Protein AF-A0A3B1DGB4-F1 (afdb_monomer_lite)

Radius of gyration: 14.9 Å; chains: 1; bounding box: 37×22×39 Å

Secondary structure (DSSP, 8-state):
--TTSS---TTTHHHH-TTT--STTTTSS---GGGT--TTT-TTT--S---SS---TT-THHHHTTT---TTTTSS---GGGT--TTT-HHHHS---

Organism: NCBI:txid652676

Sequence (97 aa):
MTCGDNICQADEGYSLCEMDCPSSNCGDGFCSAMYGEDGVTCQPDCSVTCGDNICQADEGYSLCEMDCPSSNCGDGFCSANEGENGVTCGVDCS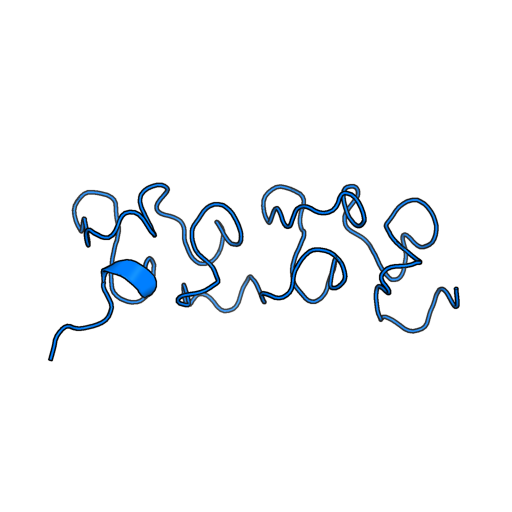ILP

pLDDT: mean 77.77, std 6.69, range [44.59, 87.5]

Foldseek 3Di:
DDAPPLDDDLVAACVRHCPNQVQNCANVLAAACVSVGECRNRVNNHPHHEDPLACDLVCACRRHCRNQVQNCQVVLAQDVVSVGACRNRVNNRVPDD

Structure (mmCIF, N/CA/C/O backbone):
data_AF-A0A3B1DGB4-F1
#
_entry.id   AF-A0A3B1DGB4-F1
#
loop_
_atom_site.group_PDB
_atom_site.id
_atom_site.type_symbol
_atom_site.label_atom_id
_atom_site.label_alt_id
_atom_site.label_comp_id
_atom_site.label_asym_id
_atom_site.label_entity_id
_atom_site.lab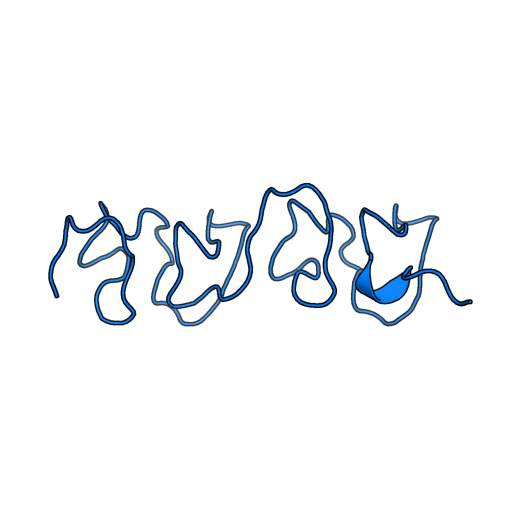el_seq_id
_atom_site.pdbx_PDB_ins_code
_atom_site.Cartn_x
_atom_site.Cartn_y
_atom_site.Cartn_z
_atom_site.occupancy
_atom_site.B_iso_or_equiv
_atom_site.auth_seq_id
_atom_site.auth_comp_id
_atom_site.auth_asym_id
_atom_site.auth_atom_id
_atom_site.pdbx_PDB_model_num
ATOM 1 N N . MET A 1 1 ? -16.465 -6.861 19.420 1.00 58.91 1 MET A N 1
ATOM 2 C CA . MET A 1 1 ? -16.600 -5.405 19.517 1.00 58.91 1 MET A CA 1
ATOM 3 C C . MET A 1 1 ? -16.112 -4.900 20.862 1.00 58.91 1 MET A C 1
ATOM 5 O O . MET A 1 1 ? -16.898 -4.631 21.774 1.00 58.91 1 MET A O 1
ATOM 9 N N . THR A 1 2 ? -14.792 -4.848 20.991 1.00 65.44 2 THR A N 1
ATOM 10 C CA . THR A 1 2 ? -14.093 -4.481 22.222 1.00 65.44 2 THR A CA 1
ATOM 11 C C . THR A 1 2 ? -13.109 -3.380 21.869 1.00 65.44 2 THR A C 1
ATOM 13 O O . THR A 1 2 ? -11.911 -3.593 21.863 1.00 65.44 2 THR A O 1
ATOM 16 N N . CYS A 1 3 ? -13.641 -2.188 21.617 1.00 78.62 3 CYS A N 1
ATOM 17 C CA . CYS A 1 3 ? -12.813 -1.023 21.352 1.00 78.62 3 CYS A CA 1
ATOM 18 C C . CYS A 1 3 ? -11.891 -0.715 22.552 1.00 78.62 3 CYS A C 1
ATOM 20 O O . CYS A 1 3 ? -12.350 -0.701 23.703 1.00 78.62 3 CYS A O 1
ATOM 22 N N . GLY A 1 4 ? -10.620 -0.432 22.283 1.00 80.69 4 GLY A N 1
ATOM 23 C CA . GLY A 1 4 ? -9.550 -0.136 23.228 1.00 80.69 4 GLY A CA 1
ATOM 24 C C . GLY A 1 4 ? -8.546 -1.272 23.460 1.00 80.69 4 GLY A C 1
ATOM 25 O O . GLY A 1 4 ? -7.820 -1.214 24.460 1.00 80.69 4 GLY A O 1
ATOM 26 N N . ASP A 1 5 ? -8.494 -2.302 22.609 1.00 84.56 5 ASP A N 1
ATOM 27 C CA . ASP A 1 5 ? -7.482 -3.368 22.697 1.00 84.56 5 ASP A CA 1
ATOM 28 C C . ASP A 1 5 ? -6.265 -3.146 21.775 1.00 84.56 5 ASP A C 1
ATOM 30 O O . ASP A 1 5 ? -5.289 -3.896 21.863 1.00 84.56 5 ASP A O 1
ATOM 34 N N . ASN A 1 6 ? -6.245 -2.029 21.034 1.00 78.12 6 ASN A N 1
ATOM 35 C CA . ASN A 1 6 ? -5.229 -1.643 20.045 1.00 78.12 6 ASN A CA 1
ATOM 36 C C . ASN A 1 6 ? -5.152 -2.588 18.837 1.00 78.12 6 ASN A C 1
ATOM 38 O O . ASN A 1 6 ? -4.130 -2.611 18.149 1.00 78.12 6 ASN A O 1
ATOM 42 N N . ILE A 1 7 ? -6.190 -3.383 18.584 1.00 78.75 7 ILE A N 1
ATOM 43 C CA . ILE A 1 7 ? -6.278 -4.240 17.410 1.00 78.75 7 ILE A CA 1
ATOM 44 C C . ILE A 1 7 ? -7.544 -3.865 16.659 1.00 78.75 7 ILE A C 1
ATOM 46 O O . ILE A 1 7 ? -8.635 -4.166 17.111 1.00 78.75 7 ILE A O 1
ATOM 50 N N . CYS A 1 8 ? -7.404 -3.293 15.466 1.00 78.94 8 CYS A N 1
ATOM 51 C CA . CYS A 1 8 ? -8.556 -3.073 14.603 1.00 78.94 8 CYS A CA 1
ATOM 52 C C . CYS A 1 8 ? -9.121 -4.420 14.115 1.00 78.94 8 CYS A C 1
ATOM 54 O O . CYS A 1 8 ? -8.540 -5.064 13.236 1.00 78.94 8 CYS A O 1
ATOM 56 N N . GLN A 1 9 ? -10.231 -4.887 14.694 1.00 79.88 9 GLN A N 1
ATOM 57 C CA . GLN A 1 9 ? -10.920 -6.098 14.237 1.00 79.88 9 GLN A CA 1
ATOM 58 C C . GLN A 1 9 ? -11.869 -5.807 13.070 1.00 79.88 9 GLN A C 1
ATOM 60 O O . GLN A 1 9 ? -12.320 -4.682 12.861 1.00 79.88 9 GLN A O 1
ATOM 65 N N . ALA A 1 10 ? -12.217 -6.844 12.303 1.00 73.50 10 ALA A N 1
ATOM 66 C CA . ALA A 1 10 ? -13.080 -6.695 11.129 1.00 73.50 10 ALA A CA 1
ATOM 67 C C . ALA A 1 10 ? -14.510 -6.246 11.455 1.00 73.50 10 ALA A C 1
ATOM 69 O O . ALA A 1 10 ? -15.188 -5.689 10.595 1.00 73.50 10 ALA A O 1
ATOM 70 N N . ASP A 1 11 ? -14.982 -6.474 12.683 1.00 77.19 11 ASP A N 1
ATOM 71 C CA . ASP A 1 11 ? -16.250 -5.927 13.159 1.00 77.19 11 ASP A CA 1
ATOM 72 C C . ASP A 1 11 ? -16.135 -4.494 13.690 1.00 77.19 11 ASP A C 1
ATOM 74 O O . ASP A 1 11 ? -17.170 -3.895 13.962 1.00 77.19 11 ASP A O 1
ATOM 78 N N . GLU A 1 12 ? -14.932 -3.935 13.832 1.00 82.06 12 GLU A N 1
ATOM 79 C CA . GLU A 1 12 ? -14.715 -2.631 14.456 1.00 82.06 12 GLU A CA 1
ATOM 80 C C . GLU A 1 12 ? -14.712 -1.505 13.432 1.00 82.06 12 GLU A C 1
ATOM 82 O O . GLU A 1 12 ? -15.661 -0.742 13.436 1.00 82.06 12 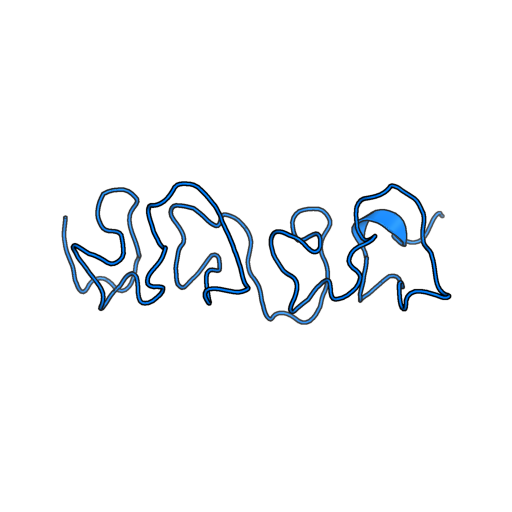GLU A O 1
ATOM 87 N N . GLY A 1 13 ? -13.747 -1.396 12.520 1.00 75.88 13 GLY A N 1
ATOM 88 C CA . GLY A 1 13 ? -13.688 -0.286 11.553 1.00 75.88 13 GLY A CA 1
ATOM 89 C C . GLY A 1 13 ? -13.705 1.129 12.177 1.00 75.88 13 GLY A C 1
ATOM 90 O O . GLY A 1 13 ? -13.921 1.336 13.376 1.00 75.88 13 GLY A O 1
ATOM 91 N N . TYR A 1 14 ? -13.502 2.162 11.356 1.00 82.19 14 TYR A N 1
ATOM 92 C CA . TYR A 1 14 ? -13.365 3.542 11.859 1.00 82.19 14 TYR A CA 1
ATOM 93 C C . TYR A 1 14 ? -14.604 4.061 12.594 1.00 82.19 14 TYR A C 1
ATOM 95 O O . TYR A 1 14 ? -14.530 4.662 13.664 1.00 82.19 14 TYR A O 1
ATOM 103 N N . SER A 1 15 ? -15.781 3.820 12.008 1.00 80.62 15 SER A N 1
ATOM 104 C CA . SER A 1 15 ? -17.052 4.412 12.462 1.00 80.62 15 SER A CA 1
ATOM 105 C C . SER A 1 15 ? -17.496 3.929 13.846 1.00 80.62 15 SER A C 1
ATOM 107 O O . SER A 1 15 ? -18.381 4.518 14.466 1.00 80.62 15 SER A O 1
ATOM 109 N N . LEU A 1 16 ? -16.927 2.819 14.296 1.00 83.25 16 LEU A N 1
ATOM 110 C CA . LEU A 1 16 ? -17.342 2.057 15.466 1.00 83.25 16 LEU A CA 1
ATOM 111 C C . LEU A 1 16 ? -16.219 2.052 16.513 1.00 83.25 16 LEU A C 1
ATOM 113 O O . LEU A 1 16 ? -16.522 2.102 17.706 1.00 83.25 16 LEU A O 1
ATOM 117 N N . CYS A 1 17 ? -14.950 2.077 16.085 1.00 84.19 17 CYS A N 1
ATOM 118 C CA . CYS A 1 17 ? -13.798 2.202 16.969 1.00 84.19 17 CYS A CA 1
ATOM 119 C C . CYS A 1 17 ? -12.623 2.971 16.333 1.00 84.19 17 CYS A C 1
ATOM 121 O O . CYS A 1 17 ? -11.586 2.400 16.015 1.00 84.19 17 CYS A O 1
ATOM 123 N N . GLU A 1 18 ? -12.736 4.298 16.234 1.00 85.69 18 G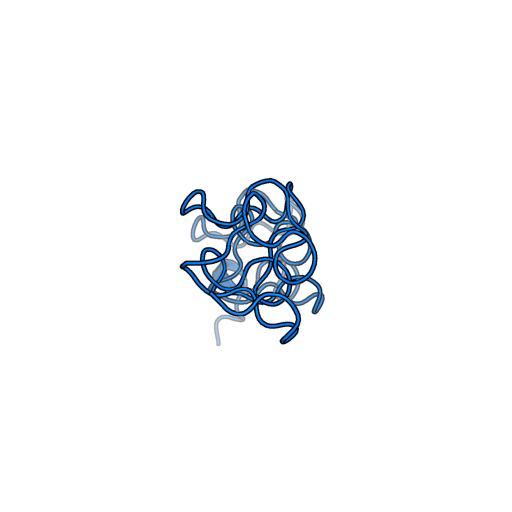LU A N 1
ATOM 124 C CA . GLU A 1 18 ? -11.652 5.185 15.763 1.00 85.69 18 GLU A CA 1
ATOM 125 C C . GLU A 1 18 ? -10.336 5.030 16.556 1.00 85.69 18 GLU A C 1
ATOM 127 O O . GLU A 1 18 ? -9.259 5.293 16.031 1.00 85.69 18 GLU A O 1
ATOM 132 N N . MET A 1 19 ? -10.404 4.612 17.826 1.00 83.56 19 MET A N 1
ATOM 133 C CA . MET A 1 19 ? -9.209 4.437 18.659 1.00 83.56 19 MET A CA 1
ATOM 134 C C . MET A 1 19 ? -8.323 3.283 18.177 1.00 83.56 19 MET A C 1
ATOM 136 O O . MET A 1 19 ? -7.105 3.446 18.154 1.00 83.56 19 MET A O 1
ATOM 140 N N . ASP A 1 20 ? -8.927 2.150 17.808 1.00 80.50 20 ASP A N 1
ATOM 141 C CA . ASP A 1 20 ? -8.187 0.977 17.330 1.00 80.50 20 ASP A CA 1
ATOM 142 C C . ASP A 1 20 ? -8.055 0.975 15.801 1.00 80.50 20 ASP A C 1
ATOM 144 O O . ASP A 1 20 ? -7.069 0.467 15.279 1.00 80.50 20 ASP A O 1
ATOM 148 N N . CYS A 1 21 ? -9.004 1.594 15.091 1.00 85.31 21 CYS A N 1
ATOM 149 C CA . CYS A 1 21 ? -9.044 1.734 13.637 1.00 85.31 21 CYS A CA 1
ATOM 150 C C . CYS A 1 21 ? -8.966 3.221 13.238 1.00 85.31 21 CYS A C 1
ATOM 152 O O . CYS A 1 21 ? -9.991 3.802 12.881 1.00 85.31 21 CYS A O 1
ATOM 154 N N . PRO A 1 22 ? -7.800 3.886 13.323 1.00 82.12 22 PRO A N 1
ATOM 155 C CA . PRO A 1 22 ? -7.688 5.335 13.127 1.00 82.12 22 PRO A CA 1
ATOM 156 C C . PRO A 1 22 ? -7.834 5.805 11.672 1.00 82.12 22 PRO A C 1
ATOM 158 O O . PRO A 1 22 ? -8.012 7.003 11.445 1.00 82.12 22 PRO A O 1
ATOM 161 N N . SER A 1 23 ? -7.764 4.909 10.683 1.00 83.62 23 SER A N 1
ATOM 162 C CA . SER A 1 23 ? -8.009 5.279 9.284 1.00 83.62 23 SER A CA 1
ATOM 163 C C . SER A 1 23 ? -9.502 5.414 9.013 1.00 83.62 23 SER A C 1
ATOM 165 O O . SER A 1 23 ? -10.241 4.462 9.231 1.00 83.62 23 SER A O 1
ATOM 167 N N . SER A 1 24 ? -9.936 6.553 8.461 1.00 81.19 24 SER A N 1
ATOM 168 C CA . SER A 1 24 ? -11.347 6.874 8.187 1.00 81.19 24 SER A CA 1
ATOM 169 C C . SER A 1 24 ? -12.070 5.904 7.257 1.00 81.19 24 SER A C 1
ATOM 171 O O . SER A 1 24 ? -13.300 5.826 7.285 1.00 81.19 24 SER A O 1
ATOM 173 N N . ASN A 1 25 ? -11.309 5.212 6.419 1.00 80.44 25 ASN A N 1
ATOM 174 C CA . ASN A 1 25 ? -11.810 4.297 5.404 1.00 80.44 25 ASN A CA 1
ATOM 175 C C . ASN A 1 25 ? -11.783 2.840 5.869 1.00 80.44 25 ASN A C 1
ATOM 177 O O . ASN A 1 25 ? -12.370 1.980 5.220 1.00 80.44 25 ASN A O 1
ATOM 181 N N . CYS A 1 26 ? -11.234 2.593 7.059 1.00 82.38 26 CYS A N 1
ATOM 182 C CA . CYS A 1 26 ? -11.060 1.247 7.539 1.00 82.38 26 CYS A CA 1
ATOM 183 C C . CYS A 1 26 ? -12.390 0.535 7.803 1.00 82.38 26 CYS A C 1
ATOM 185 O O . CYS A 1 26 ? -13.237 1.012 8.574 1.00 82.38 26 CYS A O 1
ATOM 187 N N . GLY A 1 27 ? -12.528 -0.644 7.208 1.00 77.81 27 GLY A N 1
ATOM 188 C CA . GLY A 1 27 ? -13.732 -1.461 7.128 1.00 77.81 27 GLY A CA 1
ATOM 189 C C . GLY A 1 27 ? -14.509 -1.297 5.813 1.00 77.81 27 GLY A C 1
ATOM 190 O O . GLY A 1 27 ? -15.656 -1.752 5.747 1.00 77.81 27 GLY A O 1
ATOM 191 N N . ASP A 1 28 ? -13.952 -0.635 4.791 1.00 81.00 28 ASP A N 1
ATOM 192 C CA . ASP A 1 28 ? -14.570 -0.499 3.464 1.00 81.00 28 ASP A CA 1
ATOM 193 C C . ASP A 1 28 ? -14.249 -1.673 2.515 1.00 81.00 28 ASP A C 1
ATOM 195 O O . ASP A 1 28 ? -14.883 -1.816 1.460 1.00 81.00 28 ASP A O 1
ATOM 199 N N . GLY A 1 29 ? -13.351 -2.568 2.941 1.00 77.62 29 GLY A N 1
ATOM 200 C CA . GLY A 1 29 ? -12.931 -3.759 2.207 1.00 77.62 29 GLY A CA 1
ATOM 201 C C . GLY A 1 29 ? -11.816 -3.505 1.191 1.00 77.62 29 GLY A C 1
ATOM 202 O O . GLY A 1 29 ? -11.481 -4.419 0.429 1.00 77.62 29 GLY A O 1
ATOM 203 N N . PHE A 1 30 ? -11.254 -2.297 1.157 1.00 78.12 30 PHE A N 1
ATOM 204 C CA . PHE A 1 30 ? -10.079 -1.935 0.378 1.00 78.12 30 PHE A CA 1
ATOM 205 C C . PHE A 1 30 ? -8.954 -1.520 1.318 1.00 78.12 30 PHE A C 1
ATOM 207 O O . PHE A 1 30 ? -9.185 -0.857 2.312 1.00 78.12 30 PHE A O 1
ATOM 214 N N . CYS A 1 31 ? -7.727 -1.912 0.985 1.00 77.94 31 CYS A N 1
ATOM 215 C CA . CYS A 1 31 ? -6.539 -1.407 1.658 1.00 77.94 31 CYS A CA 1
ATOM 216 C C . CYS A 1 31 ? -5.932 -0.298 0.809 1.00 77.94 31 CYS A C 1
ATOM 218 O O . CYS A 1 31 ? -5.476 -0.553 -0.308 1.00 77.94 31 CYS A O 1
ATOM 220 N N . SER A 1 32 ? -5.948 0.924 1.322 1.00 77.12 32 SER A N 1
ATOM 221 C CA . SER A 1 32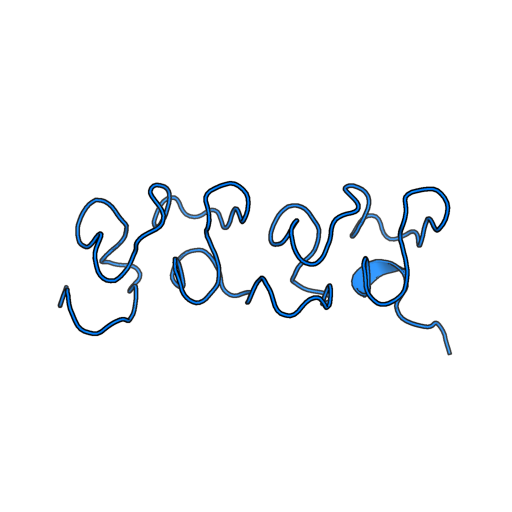 ? -5.449 2.106 0.638 1.00 77.12 32 SER A CA 1
ATOM 222 C C . SER A 1 32 ? -4.547 2.917 1.561 1.00 77.12 32 SER A C 1
ATOM 224 O O . SER A 1 32 ? -5.006 3.754 2.346 1.00 77.12 32 SER A O 1
ATOM 226 N N . ALA A 1 33 ? -3.234 2.762 1.376 1.00 73.69 33 ALA A N 1
ATOM 227 C CA . ALA A 1 33 ? -2.224 3.565 2.067 1.00 73.69 33 ALA A CA 1
ATOM 228 C C . ALA A 1 33 ? -2.442 5.085 1.911 1.00 73.69 33 ALA A C 1
ATOM 230 O O . ALA A 1 33 ? -2.116 5.848 2.820 1.00 73.69 33 ALA A O 1
ATOM 231 N N . MET A 1 34 ? -3.079 5.537 0.821 1.00 72.12 34 MET A N 1
ATOM 232 C CA . MET A 1 34 ? -3.439 6.949 0.611 1.00 72.12 34 MET A CA 1
ATOM 233 C C . MET A 1 34 ? -4.390 7.496 1.695 1.00 72.12 34 MET A C 1
ATOM 235 O O . MET A 1 34 ? -4.391 8.694 1.984 1.00 72.12 34 MET A O 1
ATOM 239 N N . TYR A 1 35 ? -5.197 6.623 2.304 1.00 77.12 35 TYR A N 1
ATOM 240 C CA . TYR A 1 35 ? -6.083 6.952 3.425 1.00 77.12 35 TYR A CA 1
ATOM 241 C C . TYR A 1 35 ? -5.450 6.645 4.790 1.00 77.12 35 TYR A C 1
ATOM 243 O O . TYR A 1 35 ? -6.101 6.807 5.818 1.00 77.12 35 TYR A O 1
ATOM 251 N N . GLY A 1 36 ? -4.163 6.282 4.818 1.00 75.62 36 GLY A N 1
ATOM 252 C CA . GLY A 1 36 ? -3.443 5.919 6.038 1.00 75.62 36 GLY A CA 1
ATOM 253 C C . GLY A 1 36 ? -3.777 4.517 6.540 1.00 75.62 36 GLY A C 1
ATOM 254 O O . GLY A 1 36 ? -3.657 4.264 7.738 1.00 75.62 36 GLY A O 1
ATOM 255 N N . GLU A 1 37 ? -4.229 3.633 5.652 1.00 82.62 37 GLU A N 1
ATOM 256 C CA . GLU A 1 37 ? -4.492 2.231 5.962 1.00 82.62 37 GLU A CA 1
ATOM 257 C C . GLU A 1 37 ? -3.236 1.395 5.783 1.00 82.62 37 GLU A C 1
ATOM 259 O O . GLU A 1 37 ? -2.582 1.437 4.744 1.00 82.62 37 GLU A O 1
ATOM 264 N N . ASP A 1 38 ? -2.928 0.614 6.803 1.00 77.62 38 ASP A N 1
ATOM 265 C CA . ASP A 1 38 ? -1.895 -0.403 6.783 1.00 77.62 38 ASP A CA 1
ATOM 266 C C . ASP A 1 38 ? -2.310 -1.553 7.712 1.00 77.62 38 ASP A C 1
ATOM 268 O O . ASP A 1 38 ? -3.352 -1.505 8.373 1.00 77.62 38 ASP A O 1
ATOM 272 N N . GLY A 1 39 ? -1.511 -2.616 7.775 1.00 74.50 39 GLY A N 1
ATOM 273 C CA . GLY A 1 39 ? -1.784 -3.762 8.642 1.00 74.50 39 GLY A CA 1
ATOM 274 C C . GLY A 1 39 ? -1.859 -3.439 10.141 1.00 74.50 39 GLY A C 1
ATOM 275 O O . GLY A 1 39 ? -2.297 -4.286 10.911 1.00 74.50 39 GLY A O 1
ATOM 276 N N . VAL A 1 40 ? -1.465 -2.239 10.576 1.00 75.62 40 VAL A N 1
ATOM 277 C CA . VAL A 1 40 ? -1.544 -1.771 11.966 1.00 75.62 40 VAL A CA 1
ATOM 278 C C . VAL A 1 40 ? -2.786 -0.904 12.185 1.00 75.62 40 VAL A C 1
ATOM 280 O O . VAL A 1 40 ? -3.509 -1.104 13.159 1.00 75.62 40 VAL A O 1
ATOM 283 N N . THR A 1 41 ? -3.050 0.053 11.298 1.00 77.69 41 THR A N 1
ATOM 284 C CA . THR A 1 41 ? -4.151 1.023 11.411 1.00 77.69 41 THR A CA 1
ATOM 285 C C . THR A 1 41 ? -5.469 0.498 10.854 1.00 77.69 41 THR A C 1
ATOM 287 O O . THR A 1 41 ? -6.534 1.003 11.214 1.00 77.69 41 THR A O 1
ATOM 290 N N . CYS A 1 42 ? -5.400 -0.496 9.969 1.00 82.12 42 CYS A N 1
ATOM 291 C CA . CYS A 1 42 ? -6.545 -1.109 9.325 1.00 82.12 42 CYS A CA 1
ATOM 292 C C . CYS A 1 42 ? -6.308 -2.576 8.951 1.00 82.12 42 CYS A C 1
ATOM 294 O O . CYS A 1 42 ? -6.515 -3.015 7.822 1.00 82.12 42 CYS A O 1
ATOM 296 N N . GLN A 1 43 ? -5.944 -3.375 9.945 1.00 81.19 43 GLN A N 1
ATOM 297 C CA . GLN A 1 43 ? -5.747 -4.817 9.806 1.00 81.19 43 GLN A CA 1
ATOM 298 C C . GLN A 1 43 ? -6.903 -5.613 9.138 1.00 81.19 43 GLN A C 1
ATOM 300 O O . GLN A 1 43 ? -6.623 -6.654 8.539 1.00 81.19 43 GLN A O 1
ATOM 305 N N . PRO A 1 44 ? -8.191 -5.203 9.215 1.00 77.12 44 PRO A N 1
ATOM 306 C CA . PRO A 1 44 ? -9.277 -5.907 8.532 1.00 77.12 44 PRO A CA 1
ATOM 307 C C . PRO A 1 44 ? -9.186 -5.871 7.014 1.00 77.12 44 PRO A C 1
ATOM 309 O O . PRO A 1 44 ? -9.489 -6.873 6.365 1.00 77.12 44 PRO A O 1
ATOM 312 N N . ASP A 1 45 ? -8.779 -4.725 6.472 1.00 76.62 45 ASP A N 1
ATOM 313 C CA . ASP A 1 45 ? -8.743 -4.497 5.032 1.00 76.62 45 ASP A CA 1
ATOM 314 C C . ASP A 1 45 ? -7.317 -4.642 4.497 1.00 76.62 45 ASP A C 1
ATOM 316 O O . ASP A 1 45 ? -7.108 -5.146 3.392 1.00 76.62 45 ASP A O 1
ATOM 320 N N . CYS A 1 46 ? -6.321 -4.298 5.315 1.00 78.75 46 CYS A N 1
ATOM 321 C CA . CYS A 1 46 ? -4.905 -4.417 5.019 1.00 78.75 46 CYS A CA 1
ATOM 322 C C . CYS A 1 46 ? -4.290 -5.636 5.701 1.00 78.75 46 CYS A C 1
ATOM 324 O O . CYS A 1 46 ? -4.097 -5.680 6.912 1.00 78.75 46 CYS A O 1
ATOM 326 N N . SER A 1 47 ? -3.893 -6.620 4.896 1.00 73.44 47 SER A N 1
ATOM 327 C CA . SER A 1 47 ? -3.031 -7.721 5.356 1.00 73.44 47 SER A CA 1
ATOM 328 C C . SER A 1 47 ? -1.535 -7.396 5.251 1.00 73.44 47 SER A C 1
ATOM 330 O O . SER A 1 47 ? -0.713 -8.190 5.703 1.00 73.44 47 SER A O 1
ATOM 332 N N . VAL A 1 48 ? -1.194 -6.257 4.641 1.00 71.69 48 VAL A N 1
ATOM 333 C CA . VAL A 1 48 ? 0.170 -5.841 4.285 1.00 71.69 48 VAL A CA 1
ATOM 334 C C . VAL A 1 48 ? 0.643 -4.707 5.189 1.00 71.69 48 VAL A C 1
ATOM 336 O O . VAL A 1 48 ? -0.170 -3.906 5.653 1.00 71.69 48 VAL A O 1
ATOM 339 N N . THR A 1 49 ? 1.941 -4.652 5.492 1.00 70.94 49 THR A N 1
ATOM 340 C CA . THR A 1 49 ? 2.489 -3.691 6.462 1.00 70.94 49 THR A CA 1
ATOM 341 C C . THR A 1 49 ? 3.243 -2.590 5.739 1.00 70.94 49 THR A C 1
ATOM 343 O O . THR A 1 49 ? 4.373 -2.794 5.333 1.00 70.94 49 THR A O 1
ATOM 346 N N . CYS A 1 50 ? 2.646 -1.405 5.659 1.00 73.50 50 CYS A N 1
ATOM 347 C CA . CYS A 1 50 ? 3.278 -0.255 5.028 1.00 73.50 50 CYS A CA 1
ATOM 348 C C . CYS A 1 50 ? 4.169 0.559 5.970 1.00 73.50 50 CYS A C 1
ATOM 350 O O . CYS A 1 50 ? 3.874 0.713 7.154 1.00 73.50 50 CYS A O 1
ATOM 352 N N . GLY A 1 51 ? 5.233 1.142 5.424 1.00 71.56 51 GLY A N 1
ATOM 353 C CA . GLY A 1 51 ? 6.195 2.007 6.097 1.00 71.56 51 GLY A CA 1
ATOM 354 C C . GLY A 1 51 ? 7.513 1.334 6.493 1.00 71.56 51 GLY A C 1
ATOM 355 O O . GLY A 1 51 ? 8.286 1.944 7.243 1.00 71.56 51 GLY A O 1
ATOM 356 N N . ASP A 1 52 ? 7.814 0.118 6.021 1.00 74.50 52 ASP A N 1
ATOM 357 C CA . ASP A 1 52 ? 9.108 -0.540 6.275 1.00 74.50 52 ASP A CA 1
ATOM 358 C C . ASP A 1 52 ? 10.207 -0.127 5.267 1.00 74.50 52 ASP A C 1
ATOM 360 O O . ASP A 1 52 ? 11.387 -0.439 5.463 1.00 74.50 52 ASP A O 1
ATOM 364 N N . ASN A 1 53 ? 9.847 0.708 4.281 1.00 75.56 53 ASN A N 1
ATOM 365 C CA . ASN A 1 53 ? 10.671 1.207 3.176 1.00 75.56 53 ASN A CA 1
ATOM 366 C C . ASN A 1 53 ? 11.135 0.114 2.197 1.00 75.56 53 ASN A C 1
ATOM 368 O O . ASN A 1 53 ? 12.106 0.324 1.460 1.00 75.56 53 ASN A O 1
ATOM 372 N N . ILE A 1 54 ? 10.483 -1.046 2.189 1.00 77.94 54 ILE A N 1
ATOM 373 C CA . ILE A 1 54 ? 10.764 -2.153 1.284 1.00 77.94 54 ILE A CA 1
ATOM 374 C C . ILE A 1 54 ? 9.466 -2.513 0.584 1.00 77.94 54 ILE A C 1
ATOM 376 O O . ILE A 1 54 ? 8.559 -3.014 1.207 1.00 77.94 54 ILE A O 1
ATOM 380 N N . CYS A 1 55 ? 9.403 -2.352 -0.731 1.00 79.44 55 CYS A N 1
ATOM 381 C CA . CYS A 1 55 ? 8.260 -2.812 -1.507 1.00 79.44 55 CYS A CA 1
ATOM 382 C C . CYS A 1 55 ? 8.280 -4.343 -1.669 1.00 79.44 55 CYS A C 1
ATOM 384 O O . CYS A 1 55 ? 8.961 -4.866 -2.566 1.00 79.44 55 CYS A O 1
ATOM 386 N N . GLN A 1 56 ? 7.558 -5.067 -0.814 1.00 76.69 56 GLN A N 1
ATOM 387 C CA . GLN A 1 56 ? 7.374 -6.516 -0.906 1.00 76.69 56 GLN A CA 1
ATOM 388 C C . GLN A 1 56 ? 6.429 -6.905 -2.052 1.00 76.69 56 GLN A C 1
ATOM 390 O O . GLN A 1 56 ? 5.769 -6.080 -2.685 1.00 76.69 56 GLN A O 1
ATOM 395 N N . ALA A 1 57 ? 6.388 -8.203 -2.362 1.00 70.50 57 ALA A N 1
ATOM 396 C CA . ALA A 1 57 ? 5.623 -8.722 -3.496 1.00 70.50 57 ALA A CA 1
ATOM 397 C C . ALA A 1 57 ? 4.106 -8.493 -3.363 1.00 70.50 57 ALA A C 1
ATOM 399 O O . ALA A 1 57 ? 3.400 -8.412 -4.366 1.00 70.50 57 ALA A O 1
ATOM 400 N N . ASP A 1 58 ? 3.618 -8.406 -2.132 1.00 73.69 58 ASP A N 1
ATOM 401 C CA . ASP A 1 58 ? 2.229 -8.166 -1.765 1.00 73.69 58 ASP A CA 1
ATOM 402 C C . ASP A 1 58 ? 1.899 -6.682 -1.534 1.00 73.69 58 ASP A C 1
ATOM 404 O O . ASP A 1 58 ? 0.728 -6.345 -1.406 1.00 73.69 58 ASP A O 1
ATOM 408 N N . GLU A 1 59 ? 2.885 -5.783 -1.571 1.00 77.25 59 GLU A N 1
ATOM 409 C CA . GLU A 1 59 ? 2.738 -4.372 -1.186 1.00 77.25 59 GLU A CA 1
ATOM 410 C C . GLU A 1 59 ? 2.576 -3.401 -2.364 1.00 77.25 59 GLU A C 1
ATOM 412 O O . GLU A 1 59 ? 2.482 -2.204 -2.133 1.00 77.25 59 GLU A O 1
ATOM 417 N N . GLY A 1 60 ? 2.520 -3.872 -3.618 1.00 75.62 60 GLY A N 1
ATOM 418 C CA . GLY A 1 60 ? 2.532 -3.032 -4.835 1.00 75.62 60 GLY A CA 1
ATOM 419 C C . GLY A 1 60 ? 1.708 -1.731 -4.762 1.00 75.62 60 GLY A C 1
ATOM 420 O O . GLY A 1 60 ? 0.736 -1.645 -4.021 1.00 75.62 60 GLY A O 1
ATOM 421 N N . TYR A 1 61 ? 2.052 -0.721 -5.570 1.00 77.94 61 TYR A N 1
ATOM 422 C CA . TYR A 1 61 ? 1.642 0.697 -5.422 1.00 77.94 61 TYR A CA 1
ATOM 423 C C . TYR A 1 61 ? 0.245 0.985 -4.855 1.00 77.94 61 TYR A C 1
ATOM 425 O O . TYR A 1 61 ? 0.086 1.858 -4.010 1.00 77.94 61 TYR A O 1
ATOM 433 N N . SER A 1 62 ? -0.781 0.269 -5.324 1.00 74.75 62 SER A N 1
ATOM 434 C CA . SER A 1 62 ? -2.169 0.484 -4.890 1.00 74.75 62 SER A CA 1
ATOM 435 C C . SER A 1 62 ? -2.413 0.167 -3.411 1.00 74.75 62 SER A C 1
ATOM 437 O O . SER A 1 62 ? -3.301 0.760 -2.810 1.00 74.75 62 SER A O 1
ATOM 439 N N . LEU A 1 63 ? -1.650 -0.769 -2.849 1.00 74.88 63 LEU A N 1
ATOM 440 C CA . LEU A 1 63 ? -1.747 -1.192 -1.456 1.00 74.88 63 LEU A CA 1
ATOM 441 C C . LEU A 1 63 ? -0.802 -0.380 -0.574 1.00 74.88 63 LEU A C 1
ATOM 443 O O . LEU A 1 63 ? -1.192 0.019 0.518 1.00 74.88 63 LEU A O 1
ATOM 447 N N . CYS A 1 64 ? 0.409 -0.105 -1.064 1.00 77.44 64 CYS A N 1
ATOM 448 C CA . CYS A 1 64 ? 1.473 0.458 -0.247 1.00 77.44 64 CYS A CA 1
ATOM 449 C C . CYS A 1 64 ? 2.320 1.498 -0.989 1.00 77.44 64 CYS A C 1
ATOM 451 O O . CYS A 1 64 ? 3.534 1.365 -1.101 1.00 77.44 64 CYS A O 1
ATOM 453 N N . GLU A 1 65 ? 1.705 2.577 -1.486 1.00 79.56 65 GLU A N 1
ATOM 454 C CA . GLU A 1 65 ? 2.416 3.626 -2.245 1.00 79.56 65 GLU A CA 1
ATOM 455 C C . GLU A 1 65 ? 3.620 4.239 -1.504 1.00 79.56 65 GLU A C 1
ATOM 457 O O . GLU A 1 65 ? 4.532 4.774 -2.134 1.00 79.56 65 GLU A O 1
ATOM 462 N N . MET A 1 66 ? 3.630 4.164 -0.167 1.00 77.12 66 MET A N 1
ATOM 463 C CA . MET A 1 66 ? 4.733 4.653 0.659 1.00 77.12 66 MET A CA 1
ATOM 464 C C . MET A 1 66 ? 6.013 3.831 0.455 1.00 77.12 66 MET A C 1
ATOM 466 O O . MET A 1 66 ? 7.089 4.418 0.322 1.00 77.12 66 MET A O 1
ATOM 470 N N . ASP A 1 67 ? 5.893 2.503 0.395 1.00 76.44 67 ASP A N 1
ATOM 471 C CA . ASP A 1 67 ? 7.027 1.591 0.200 1.00 76.44 67 ASP A CA 1
ATOM 472 C C . ASP A 1 67 ? 7.249 1.268 -1.282 1.00 76.44 67 ASP A C 1
ATOM 474 O O . ASP A 1 67 ? 8.388 1.127 -1.734 1.00 76.44 67 ASP A O 1
ATOM 478 N N . CYS A 1 68 ? 6.164 1.248 -2.057 1.00 83.12 68 CYS A N 1
ATOM 479 C CA . CYS A 1 68 ? 6.112 0.995 -3.491 1.00 83.12 68 CYS A CA 1
ATOM 480 C C . CYS A 1 68 ? 5.727 2.265 -4.273 1.00 83.12 68 CYS A C 1
ATOM 482 O O . CYS A 1 68 ? 4.620 2.331 -4.798 1.00 83.12 68 CYS A O 1
ATOM 484 N N . PRO A 1 69 ? 6.593 3.288 -4.399 1.00 79.56 69 PRO A N 1
ATOM 485 C CA . PRO A 1 69 ? 6.220 4.589 -4.967 1.00 79.56 69 PRO A CA 1
ATOM 486 C C . PRO A 1 69 ? 6.002 4.603 -6.489 1.00 79.56 69 PRO A C 1
ATOM 488 O O . PRO A 1 69 ? 5.490 5.592 -7.019 1.00 79.56 69 PRO A O 1
ATOM 491 N N . SER A 1 70 ? 6.400 3.555 -7.219 1.00 83.94 70 SER A N 1
ATOM 492 C CA . SER A 1 70 ? 6.146 3.471 -8.664 1.00 83.94 70 SER A CA 1
ATOM 493 C C . SER A 1 70 ? 4.754 2.923 -8.927 1.00 83.94 70 SER A C 1
ATOM 495 O O . SER A 1 70 ? 4.465 1.792 -8.566 1.00 83.94 70 SER A O 1
ATOM 497 N N . SER A 1 71 ? 3.924 3.676 -9.646 1.00 81.00 71 SER A N 1
ATOM 498 C CA . SER A 1 71 ? 2.577 3.244 -10.046 1.00 81.00 71 SER A CA 1
ATOM 499 C C . SER A 1 71 ? 2.547 2.110 -11.069 1.00 81.00 71 SER A C 1
ATOM 501 O O . SER A 1 71 ? 1.505 1.475 -11.222 1.00 81.00 71 SER A O 1
ATOM 503 N N . ASN A 1 72 ? 3.674 1.826 -11.727 1.00 82.06 72 ASN A N 1
ATOM 504 C CA . ASN A 1 72 ? 3.818 0.650 -12.586 1.00 82.06 72 ASN A CA 1
ATOM 505 C C . ASN A 1 72 ? 4.301 -0.580 -11.804 1.00 82.06 72 ASN A C 1
ATOM 507 O O . ASN A 1 72 ? 4.338 -1.671 -12.355 1.00 82.06 72 ASN A O 1
ATOM 511 N N . CYS A 1 73 ? 4.587 -0.435 -10.507 1.00 80.94 73 CYS A N 1
ATOM 512 C CA . CYS A 1 73 ? 5.045 -1.547 -9.702 1.00 80.94 73 CYS A CA 1
ATOM 513 C C . CYS A 1 73 ? 3.943 -2.593 -9.492 1.00 80.94 73 CYS A C 1
ATOM 515 O O . CYS A 1 73 ? 2.903 -2.317 -8.886 1.00 80.94 73 CYS A O 1
ATOM 517 N N . GLY A 1 74 ? 4.207 -3.804 -9.966 1.00 75.50 74 GLY A N 1
ATOM 518 C CA . GLY A 1 74 ? 3.280 -4.918 -10.117 1.00 75.50 74 GLY A CA 1
ATOM 519 C C . GLY A 1 74 ? 2.816 -5.146 -11.563 1.00 75.50 74 GLY A C 1
ATOM 520 O O . GLY A 1 74 ? 1.935 -5.985 -11.774 1.00 75.50 74 GLY A O 1
ATOM 521 N N . ASP A 1 75 ? 3.354 -4.427 -12.558 1.00 81.12 75 ASP A N 1
ATOM 522 C CA . ASP A 1 75 ? 3.016 -4.602 -13.981 1.00 81.12 75 ASP A CA 1
ATOM 523 C C . ASP A 1 75 ? 3.815 -5.729 -14.669 1.00 81.12 75 ASP A C 1
ATOM 525 O O . ASP A 1 75 ? 3.526 -6.100 -15.815 1.00 81.12 75 ASP A O 1
ATOM 529 N N . GLY A 1 76 ? 4.775 -6.320 -13.951 1.00 79.06 76 GLY A N 1
ATOM 530 C CA . GLY A 1 76 ? 5.654 -7.386 -14.420 1.00 79.06 76 GLY A CA 1
ATOM 531 C C . GLY A 1 76 ? 6.919 -6.900 -15.133 1.00 79.06 76 GLY A C 1
ATOM 532 O O . GLY A 1 76 ? 7.668 -7.734 -15.655 1.00 79.06 76 GLY A O 1
ATOM 533 N N . PHE A 1 77 ? 7.179 -5.590 -15.179 1.00 84.50 77 PHE A N 1
ATOM 534 C CA . PHE A 1 77 ? 8.334 -4.987 -15.835 1.00 84.50 77 PHE A CA 1
AT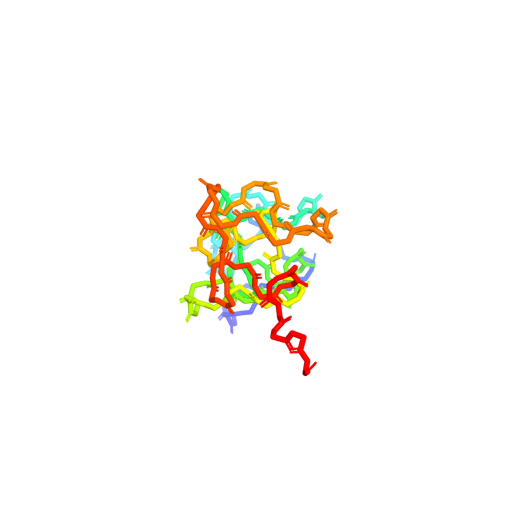OM 535 C C . PHE A 1 77 ? 9.103 -4.060 -14.900 1.00 84.50 77 PHE A C 1
ATOM 537 O O . PHE A 1 77 ? 8.694 -2.938 -14.656 1.00 84.50 77 PHE A O 1
ATOM 544 N N . CYS A 1 78 ? 10.329 -4.449 -14.538 1.00 86.50 78 CYS A N 1
ATOM 545 C CA . CYS A 1 78 ? 11.235 -3.559 -13.814 1.00 86.50 78 CYS A CA 1
ATOM 546 C C . CYS A 1 78 ? 11.671 -2.344 -14.661 1.00 86.50 78 CYS A C 1
ATOM 548 O O . CYS A 1 78 ? 12.631 -2.403 -15.445 1.00 86.50 78 CYS A O 1
ATOM 550 N N . SER A 1 79 ? 10.986 -1.222 -14.478 1.00 87.50 79 SER A N 1
ATOM 551 C CA . SER A 1 79 ? 11.145 0.023 -15.220 1.00 87.50 79 SER A CA 1
ATOM 552 C C . SER A 1 79 ? 11.988 1.028 -14.437 1.00 87.50 79 SER A C 1
ATOM 554 O O . SER A 1 79 ? 11.491 1.995 -13.866 1.00 87.50 79 SER A O 1
ATOM 556 N N . ALA A 1 80 ? 13.315 0.864 -14.474 1.00 83.69 80 ALA A N 1
ATOM 557 C CA . ALA A 1 80 ? 14.245 1.751 -13.757 1.00 83.69 80 ALA A CA 1
ATOM 558 C C . ALA A 1 80 ? 14.089 3.251 -14.093 1.00 83.69 80 ALA A C 1
ATOM 560 O O . ALA A 1 80 ? 14.403 4.110 -13.270 1.00 83.69 80 ALA A O 1
ATOM 561 N N . ASN A 1 81 ? 13.590 3.578 -15.291 1.00 82.94 81 ASN A N 1
ATOM 562 C CA . ASN A 1 81 ? 13.317 4.960 -15.702 1.00 82.94 81 ASN A CA 1
ATOM 563 C C . ASN A 1 81 ? 12.128 5.589 -14.954 1.00 82.94 81 ASN A C 1
ATOM 565 O O . ASN A 1 81 ? 12.084 6.809 -14.826 1.00 82.94 81 ASN A O 1
ATOM 569 N N . GLU A 1 82 ? 11.209 4.766 -14.448 1.00 81.75 82 GLU A N 1
ATOM 570 C CA . GLU A 1 82 ? 10.045 5.160 -13.643 1.00 81.75 82 GLU A CA 1
ATOM 571 C C . GLU A 1 82 ? 10.364 5.113 -12.132 1.00 81.75 82 GLU A C 1
ATOM 573 O O . GLU A 1 82 ? 9.489 5.306 -11.295 1.00 81.75 82 GLU A O 1
ATOM 578 N N . GLY A 1 83 ? 11.632 4.887 -11.759 1.00 77.56 83 GLY A N 1
ATOM 579 C CA . GLY A 1 83 ? 12.078 4.853 -10.361 1.00 77.56 83 GLY A CA 1
ATOM 580 C C . GLY A 1 83 ? 12.013 3.475 -9.701 1.00 77.56 83 GLY A C 1
ATOM 581 O O . GLY A 1 83 ? 12.233 3.366 -8.492 1.00 77.56 83 GLY A O 1
ATOM 582 N N . GLU A 1 84 ? 11.763 2.419 -10.472 1.00 86.75 84 GLU A N 1
ATOM 583 C CA . GLU A 1 84 ? 11.702 1.052 -9.962 1.00 86.75 84 GLU A CA 1
ATOM 584 C C . GLU A 1 84 ? 13.085 0.445 -9.755 1.00 86.75 84 GLU A C 1
ATOM 586 O O . GLU A 1 84 ? 13.996 0.555 -10.580 1.00 86.75 84 GLU A O 1
ATOM 591 N N . ASN A 1 85 ? 13.251 -0.212 -8.618 1.00 82.62 85 ASN A N 1
ATOM 592 C CA . ASN A 1 85 ? 14.425 -0.995 -8.282 1.00 82.62 85 ASN A CA 1
ATOM 593 C C . ASN A 1 85 ? 14.032 -2.070 -7.261 1.00 82.62 85 ASN A C 1
ATOM 595 O O . ASN A 1 85 ? 12.898 -2.110 -6.801 1.00 82.62 85 ASN A O 1
ATOM 599 N N . GLY A 1 86 ? 14.969 -2.934 -6.871 1.00 78.19 86 GLY A N 1
ATOM 600 C CA . GLY A 1 86 ? 14.678 -4.025 -5.933 1.00 78.19 86 GLY A CA 1
ATOM 601 C C . GLY A 1 86 ? 14.214 -3.595 -4.532 1.00 78.19 86 GLY A C 1
ATOM 602 O O . GLY A 1 86 ? 13.842 -4.462 -3.753 1.00 78.19 86 GLY A O 1
ATOM 603 N N . VAL A 1 87 ? 14.256 -2.299 -4.202 1.00 79.25 87 VAL A N 1
ATOM 604 C CA . VAL A 1 87 ? 13.730 -1.730 -2.950 1.00 79.25 87 VAL A CA 1
ATOM 605 C C . VAL A 1 87 ? 12.376 -1.060 -3.181 1.00 79.25 87 VAL A C 1
ATOM 607 O O . VAL A 1 87 ? 11.448 -1.318 -2.433 1.00 79.25 87 VAL A O 1
ATOM 610 N N . THR A 1 88 ? 12.240 -0.229 -4.218 1.00 79.56 88 THR A N 1
ATOM 611 C CA . THR A 1 88 ? 11.006 0.533 -4.510 1.00 79.56 88 THR A CA 1
ATOM 612 C C . THR A 1 88 ? 9.972 -0.249 -5.312 1.00 79.56 88 THR A C 1
ATOM 614 O O . THR A 1 88 ? 8.836 0.193 -5.452 1.00 79.56 88 THR A O 1
ATOM 617 N N . CYS A 1 89 ? 10.375 -1.377 -5.890 1.00 83.12 89 CYS A N 1
ATOM 618 C CA . CYS A 1 89 ? 9.504 -2.299 -6.589 1.00 83.12 89 CYS A CA 1
ATOM 619 C C . CYS A 1 89 ? 10.076 -3.719 -6.580 1.00 83.12 89 CYS A C 1
ATOM 621 O O . CYS A 1 89 ? 10.473 -4.269 -7.610 1.00 83.12 89 CYS A O 1
ATOM 623 N N . GLY A 1 90 ? 10.155 -4.328 -5.395 1.00 79.00 90 GLY A N 1
ATOM 624 C CA . GLY A 1 90 ? 10.690 -5.677 -5.245 1.00 79.00 90 GLY A CA 1
ATOM 625 C C . GLY A 1 90 ? 9.896 -6.727 -6.023 1.00 79.00 90 GLY A C 1
ATOM 626 O O . GLY A 1 90 ? 10.480 -7.723 -6.431 1.00 79.00 90 GLY A O 1
ATOM 627 N N . VAL A 1 91 ? 8.606 -6.508 -6.289 1.00 77.44 91 VAL A N 1
ATOM 628 C CA . VAL A 1 91 ? 7.759 -7.444 -7.049 1.00 77.44 91 VAL A CA 1
ATOM 629 C C . VAL A 1 91 ? 8.210 -7.626 -8.506 1.00 77.44 91 VAL A C 1
ATOM 631 O O . VAL A 1 91 ? 8.307 -8.764 -8.960 1.00 77.44 91 VAL A O 1
ATOM 634 N N . ASP A 1 92 ? 8.578 -6.545 -9.202 1.00 80.00 92 ASP A N 1
ATOM 635 C CA . ASP A 1 92 ? 8.983 -6.601 -10.618 1.00 80.00 92 ASP A CA 1
ATOM 636 C C . ASP A 1 92 ? 10.501 -6.572 -10.798 1.00 80.00 92 ASP A C 1
ATOM 638 O O . ASP A 1 92 ? 11.041 -7.121 -11.761 1.00 80.00 92 ASP A O 1
ATOM 642 N N . CYS A 1 93 ? 11.205 -5.934 -9.862 1.00 82.19 93 CYS A N 1
ATOM 643 C CA . CYS A 1 93 ? 12.656 -5.792 -9.857 1.00 82.19 93 CYS A CA 1
ATOM 644 C C . CYS A 1 93 ? 13.353 -6.775 -8.914 1.00 82.19 93 CYS A C 1
ATOM 646 O O . CYS A 1 93 ? 14.541 -6.583 -8.616 1.00 82.19 93 CYS A O 1
ATOM 648 N N . SER A 1 94 ? 12.655 -7.810 -8.424 1.00 73.50 94 SER A N 1
ATOM 649 C CA . SER A 1 94 ? 13.310 -8.877 -7.669 1.00 73.50 94 SER A CA 1
ATOM 650 C C . SER A 1 94 ? 14.409 -9.450 -8.547 1.00 73.50 94 SER A C 1
ATOM 652 O O . SER A 1 94 ? 14.191 -9.830 -9.695 1.00 73.50 94 SER A O 1
ATOM 654 N N . ILE A 1 95 ? 15.618 -9.423 -7.996 1.00 60.25 95 ILE A N 1
ATOM 655 C CA . ILE A 1 95 ? 16.866 -9.777 -8.660 1.00 60.25 95 ILE A CA 1
ATOM 656 C C . ILE A 1 95 ? 16.659 -11.123 -9.365 1.00 60.25 95 ILE A C 1
ATOM 658 O O . ILE A 1 95 ? 16.594 -12.162 -8.706 1.00 60.25 95 ILE A O 1
ATOM 662 N N . LEU A 1 96 ? 16.525 -11.103 -10.696 1.00 46.91 96 LEU A N 1
ATOM 663 C CA . LEU A 1 96 ? 16.640 -12.316 -11.495 1.00 46.91 96 LEU A CA 1
ATOM 664 C C . LEU A 1 96 ? 18.020 -12.917 -11.170 1.00 46.91 96 LEU A C 1
ATOM 666 O O . LEU A 1 96 ? 19.010 -12.182 -11.267 1.00 46.91 96 LEU A O 1
ATOM 670 N N . PRO A 1 97 ? 18.105 -14.187 -10.731 1.00 44.59 97 PRO A N 1
ATOM 671 C CA . PRO A 1 97 ? 19.391 -14.847 -10.545 1.00 44.59 97 PRO A CA 1
ATOM 672 C C . PRO A 1 97 ? 20.197 -14.918 -11.849 1.00 44.59 97 PRO A C 1
ATOM 674 O O . PRO A 1 97 ? 19.582 -14.982 -12.940 1.00 44.59 97 PRO A O 1
#